Protein AF-A0A7C6IBP1-F1 (afdb_monomer_lite)

Radius of gyration: 20.32 Å; chains: 1; bounding box: 59×34×53 Å

Structure (mmCIF, N/CA/C/O backbone):
data_AF-A0A7C6IBP1-F1
#
_entry.id   AF-A0A7C6IBP1-F1
#
loop_
_atom_site.group_PDB
_atom_site.id
_atom_site.type_symbol
_atom_site.label_atom_id
_atom_site.label_alt_id
_atom_site.label_comp_id
_atom_site.label_asym_id
_atom_site.label_entity_id
_atom_site.label_seq_id
_atom_site.pdbx_PDB_ins_code
_atom_site.Cartn_x
_atom_site.Cartn_y
_atom_site.Cartn_z
_atom_site.occupancy
_atom_site.B_iso_or_equiv
_atom_site.auth_seq_id
_atom_site.auth_comp_id
_atom_site.auth_asym_id
_atom_site.auth_atom_id
_atom_site.pdbx_PDB_model_num
ATOM 1 N N . MET A 1 1 ? -6.299 20.995 3.402 1.00 47.09 1 MET A N 1
ATOM 2 C CA . MET A 1 1 ? -6.524 19.669 2.784 1.00 47.09 1 MET A CA 1
ATOM 3 C C . MET A 1 1 ? -5.408 18.758 3.268 1.00 47.09 1 MET A C 1
ATOM 5 O O . MET A 1 1 ? -4.263 19.067 2.973 1.00 47.09 1 MET A O 1
ATOM 9 N N . SER A 1 2 ? -5.690 17.719 4.062 1.00 59.84 2 SER A N 1
ATOM 10 C CA . SER A 1 2 ? -4.643 16.744 4.410 1.00 59.84 2 SER A CA 1
ATOM 11 C C . SER A 1 2 ? -4.264 15.970 3.156 1.00 59.84 2 SER A C 1
ATOM 13 O O . SER A 1 2 ? -5.127 15.349 2.536 1.00 59.84 2 SER A O 1
ATOM 15 N N . ALA A 1 3 ? -2.993 16.040 2.769 1.00 79.12 3 ALA A N 1
ATOM 16 C CA . ALA A 1 3 ? -2.458 15.202 1.707 1.00 79.12 3 ALA A CA 1
ATOM 17 C C . ALA A 1 3 ? -2.600 13.723 2.107 1.00 79.12 3 ALA A C 1
ATOM 19 O O . ALA A 1 3 ? -2.390 13.367 3.270 1.00 79.12 3 ALA A O 1
ATOM 20 N N . ARG A 1 4 ? -2.988 12.867 1.155 1.00 87.38 4 ARG A N 1
ATOM 21 C CA . ARG A 1 4 ? -3.058 11.417 1.378 1.00 87.38 4 ARG A CA 1
ATOM 22 C C . ARG A 1 4 ? -1.646 10.875 1.639 1.00 87.38 4 ARG A C 1
ATOM 24 O O . ARG A 1 4 ? -0.701 11.348 1.006 1.00 87.38 4 ARG A O 1
ATOM 31 N N . PRO A 1 5 ? -1.467 9.896 2.543 1.00 91.88 5 PRO A N 1
ATOM 32 C CA . PRO A 1 5 ? -0.160 9.289 2.757 1.00 91.88 5 PRO A CA 1
ATOM 33 C C . PRO A 1 5 ? 0.274 8.546 1.489 1.00 91.88 5 PRO A C 1
ATOM 35 O O . PRO A 1 5 ? -0.440 7.670 1.002 1.00 91.88 5 PRO A O 1
ATOM 38 N N . ARG A 1 6 ? 1.450 8.891 0.961 1.00 94.56 6 ARG A N 1
ATOM 39 C CA . ARG A 1 6 ? 2.049 8.209 -0.193 1.00 94.56 6 ARG A CA 1
ATOM 40 C C . ARG A 1 6 ? 2.755 6.940 0.277 1.00 94.56 6 ARG A C 1
ATOM 42 O O . ARG A 1 6 ? 3.543 6.986 1.224 1.00 94.56 6 ARG A O 1
ATOM 49 N N . VAL A 1 7 ? 2.457 5.814 -0.363 1.00 95.56 7 VAL A N 1
ATOM 50 C CA . VAL A 1 7 ? 2.961 4.484 0.009 1.00 95.56 7 VAL A CA 1
ATOM 51 C C . VAL A 1 7 ? 3.449 3.766 -1.238 1.00 95.56 7 VAL A C 1
ATOM 53 O O . VAL A 1 7 ? 2.714 3.658 -2.216 1.00 95.56 7 VAL A O 1
ATOM 56 N N . ALA A 1 8 ? 4.676 3.254 -1.193 1.00 97.12 8 ALA A N 1
ATOM 57 C CA . ALA A 1 8 ? 5.229 2.470 -2.284 1.00 97.12 8 ALA A CA 1
ATOM 58 C C . ALA A 1 8 ? 4.671 1.037 -2.291 1.00 97.12 8 ALA A C 1
ATOM 60 O O . ALA A 1 8 ? 4.472 0.437 -1.233 1.00 97.12 8 ALA A O 1
ATOM 61 N N . PHE A 1 9 ? 4.464 0.468 -3.476 1.00 96.94 9 PHE A N 1
ATOM 62 C CA . PHE A 1 9 ? 4.114 -0.942 -3.670 1.00 96.94 9 PHE A CA 1
ATOM 63 C C . PHE A 1 9 ? 4.737 -1.482 -4.966 1.00 96.94 9 PHE A C 1
ATOM 65 O O . PHE A 1 9 ? 5.061 -0.729 -5.881 1.00 96.94 9 PHE A O 1
ATOM 72 N N . ASP A 1 10 ? 4.912 -2.790 -5.041 1.00 96.75 10 ASP A N 1
ATOM 73 C CA . ASP A 1 10 ? 5.357 -3.536 -6.209 1.00 96.75 10 ASP A CA 1
ATOM 74 C C . ASP A 1 10 ? 4.135 -4.140 -6.935 1.00 96.75 10 ASP A C 1
ATOM 76 O O . ASP A 1 10 ? 3.452 -5.002 -6.367 1.00 96.75 10 ASP A O 1
ATOM 80 N N . PRO A 1 11 ? 3.813 -3.705 -8.167 1.00 95.44 11 PRO A N 1
ATOM 81 C CA . PRO A 1 11 ? 2.679 -4.242 -8.920 1.00 95.44 11 PRO A CA 1
ATOM 82 C C . PRO A 1 11 ? 2.898 -5.685 -9.403 1.00 95.44 11 PRO A C 1
ATOM 84 O O . PRO A 1 11 ? 1.919 -6.404 -9.603 1.00 95.44 11 PRO A O 1
ATOM 87 N N . SER A 1 12 ? 4.154 -6.107 -9.564 1.00 95.44 12 SER A N 1
ATOM 88 C CA . SER A 1 12 ? 4.553 -7.446 -10.016 1.00 95.44 12 SER A CA 1
ATOM 89 C C . SER A 1 12 ? 4.754 -8.424 -8.853 1.00 95.44 12 SER A C 1
ATOM 91 O O . SER A 1 12 ? 4.841 -9.632 -9.066 1.00 95.44 12 SER A O 1
ATOM 93 N N . GLY A 1 13 ? 4.845 -7.911 -7.625 1.00 92.31 13 GLY A N 1
ATOM 94 C CA . GLY A 1 13 ? 4.994 -8.696 -6.407 1.00 92.31 13 GLY A CA 1
ATOM 95 C C . GLY A 1 13 ? 3.719 -9.443 -5.991 1.00 92.31 13 GLY A C 1
ATOM 96 O O . GLY A 1 13 ? 2.639 -9.244 -6.564 1.00 92.31 13 GLY A O 1
ATOM 97 N N . PRO A 1 14 ? 3.812 -10.290 -4.948 1.00 95.00 14 PRO A N 1
ATOM 98 C CA . PRO A 1 14 ? 2.674 -11.030 -4.421 1.00 95.00 14 PRO A CA 1
ATOM 99 C C . PRO A 1 14 ? 1.480 -10.113 -4.158 1.00 95.00 14 PRO A C 1
ATOM 101 O O . PRO A 1 14 ? 1.584 -9.097 -3.463 1.00 95.00 14 PRO A O 1
ATOM 104 N N . ARG A 1 15 ? 0.335 -10.485 -4.741 1.00 94.44 15 ARG A N 1
ATOM 105 C CA . ARG A 1 15 ? -0.941 -9.772 -4.597 1.00 94.44 15 ARG A CA 1
ATOM 106 C C . ARG A 1 15 ? -0.886 -8.279 -4.966 1.00 94.44 15 ARG A C 1
ATOM 108 O O . ARG A 1 15 ? -1.680 -7.506 -4.437 1.00 94.44 15 ARG A O 1
ATOM 115 N N . GLY A 1 16 ? 0.002 -7.854 -5.870 1.00 94.75 16 GLY A N 1
ATOM 116 C CA . GLY A 1 1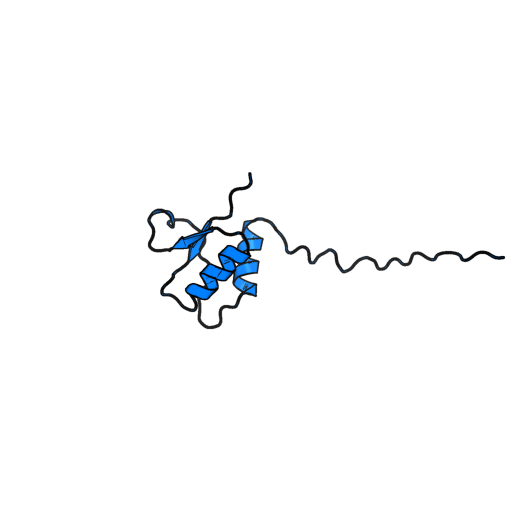6 ? 0.198 -6.436 -6.219 1.00 94.75 16 GLY A CA 1
ATOM 117 C C . GLY A 1 16 ? -1.092 -5.667 -6.540 1.00 94.75 16 GLY A C 1
ATOM 118 O O . GLY A 1 16 ? -1.304 -4.565 -6.028 1.00 94.75 16 GLY A O 1
ATOM 119 N N . ALA A 1 17 ? -2.009 -6.273 -7.302 1.00 96.88 17 ALA A N 1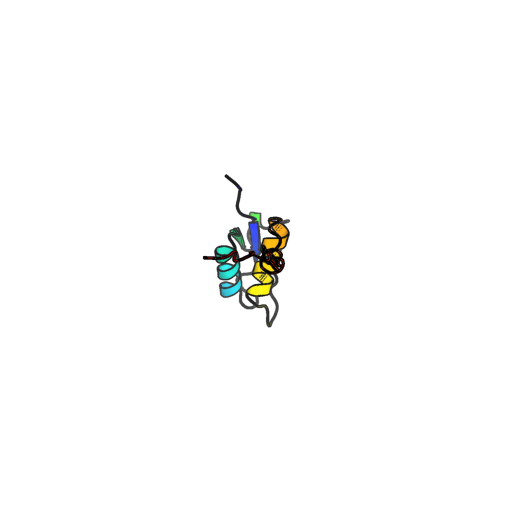
ATOM 120 C CA . ALA A 1 17 ? -3.314 -5.680 -7.610 1.00 96.88 17 ALA A CA 1
ATOM 121 C C . ALA A 1 17 ? -4.212 -5.503 -6.368 1.00 96.88 17 ALA A C 1
ATOM 123 O O . ALA A 1 17 ? -4.832 -4.449 -6.199 1.00 96.88 17 ALA A O 1
ATOM 124 N N . ASP A 1 18 ? -4.249 -6.500 -5.477 1.00 97.56 18 ASP A N 1
ATOM 125 C CA . ASP A 1 18 ? -5.022 -6.436 -4.232 1.00 97.56 18 ASP A CA 1
ATOM 126 C C . ASP A 1 18 ? -4.448 -5.378 -3.285 1.00 97.56 18 ASP A C 1
ATOM 128 O O . ASP A 1 18 ? -5.184 -4.567 -2.729 1.00 97.56 18 ASP A O 1
ATOM 132 N N . VAL A 1 19 ? -3.122 -5.348 -3.132 1.00 97.06 19 VAL A N 1
ATOM 133 C CA . VAL A 1 19 ? -2.414 -4.401 -2.260 1.00 97.06 19 VAL A CA 1
ATOM 134 C C . VAL A 1 19 ? -2.666 -2.971 -2.723 1.00 97.06 19 VAL A C 1
ATOM 136 O O . VAL A 1 19 ? -3.028 -2.120 -1.909 1.00 97.06 19 VAL A O 1
ATOM 139 N N . ARG A 1 20 ? -2.590 -2.712 -4.034 1.00 97.50 20 ARG A N 1
ATOM 140 C CA . ARG A 1 20 ? -2.966 -1.419 -4.622 1.00 97.50 20 ARG A CA 1
ATOM 141 C C . ARG A 1 20 ? -4.402 -1.031 -4.267 1.00 97.50 20 ARG A C 1
ATOM 143 O O . ARG A 1 20 ? -4.646 0.103 -3.853 1.00 97.50 20 ARG A O 1
ATOM 150 N N . LEU A 1 21 ? -5.352 -1.957 -4.412 1.00 97.56 21 LEU A N 1
ATOM 151 C CA . LEU A 1 21 ? -6.756 -1.719 -4.074 1.00 97.56 21 LEU A CA 1
ATOM 152 C C . LEU A 1 21 ? -6.933 -1.402 -2.582 1.00 97.56 21 LEU A C 1
ATOM 154 O O . LEU A 1 21 ? -7.651 -0.464 -2.232 1.00 97.56 21 LEU A O 1
ATOM 158 N N . TRP A 1 22 ? -6.274 -2.143 -1.695 1.00 97.44 22 TRP A N 1
ATOM 159 C CA . TRP A 1 22 ? -6.380 -1.935 -0.251 1.00 97.44 22 TRP A CA 1
ATOM 160 C C . TRP A 1 22 ? -5.768 -0.611 0.201 1.00 97.44 22 TRP A C 1
ATOM 162 O O . TRP A 1 22 ? -6.346 0.048 1.066 1.00 97.44 22 TRP A O 1
ATOM 172 N N . LEU A 1 23 ? -4.659 -0.175 -0.404 1.00 96.19 23 LEU A N 1
ATOM 173 C CA . LEU A 1 23 ? -4.078 1.148 -0.153 1.00 96.19 23 LEU A CA 1
ATOM 174 C C . LEU A 1 23 ? -5.072 2.263 -0.500 1.00 96.19 23 LEU A C 1
ATOM 176 O O . LEU A 1 23 ? -5.329 3.133 0.333 1.00 96.19 23 LEU A O 1
ATOM 180 N N . LEU A 1 24 ? -5.704 2.186 -1.677 1.00 96.19 24 LEU A N 1
ATOM 181 C CA . LEU A 1 24 ? -6.723 3.152 -2.108 1.00 96.19 24 LEU A CA 1
ATOM 182 C C . LEU A 1 24 ? -7.930 3.175 -1.164 1.00 96.19 24 LEU A C 1
ATOM 184 O O . LEU A 1 24 ? -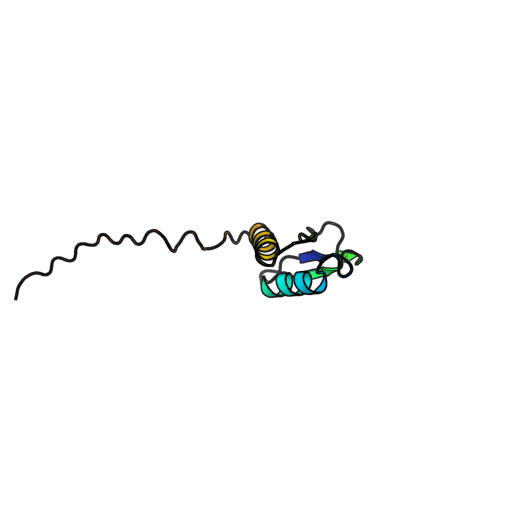8.378 4.248 -0.760 1.00 96.19 24 LEU A O 1
ATOM 188 N N . GLN A 1 25 ? -8.435 2.002 -0.772 1.00 94.88 25 GLN A N 1
ATOM 189 C CA . GLN A 1 25 ? -9.547 1.882 0.180 1.00 94.88 25 GLN A CA 1
ATOM 190 C C . GLN A 1 25 ? -9.201 2.422 1.574 1.00 94.88 25 GLN A C 1
ATOM 192 O O . GLN A 1 25 ? -10.089 2.884 2.283 1.00 94.88 25 GLN A O 1
ATOM 197 N N . SER A 1 26 ? -7.923 2.379 1.956 1.00 92.19 26 SER A N 1
ATOM 198 C CA . SER A 1 26 ? -7.418 2.917 3.227 1.00 92.19 26 SER A CA 1
ATOM 199 C C . SER A 1 26 ? -7.117 4.419 3.161 1.00 92.19 26 SER A C 1
ATOM 201 O O . SER A 1 26 ? -6.628 4.997 4.128 1.00 92.19 26 SER A O 1
ATOM 203 N N . GLY A 1 27 ? -7.372 5.065 2.017 1.00 92.69 27 GLY A N 1
ATOM 204 C CA . GLY A 1 27 ? -7.118 6.490 1.811 1.00 92.69 27 GLY A CA 1
ATOM 205 C C . GLY A 1 27 ? -5.655 6.844 1.536 1.00 92.69 27 GLY A C 1
ATOM 206 O O . GLY A 1 27 ? -5.322 8.029 1.542 1.00 92.69 27 GLY A O 1
ATOM 207 N N . ALA A 1 28 ? -4.792 5.857 1.279 1.00 94.56 28 ALA A N 1
ATOM 208 C CA . ALA A 1 28 ? -3.418 6.079 0.843 1.00 94.56 28 ALA A CA 1
ATOM 209 C C . ALA A 1 28 ? -3.326 6.309 -0.671 1.00 94.56 28 ALA A C 1
ATOM 211 O O . ALA A 1 28 ? -4.199 5.915 -1.447 1.00 94.56 28 ALA A O 1
ATOM 212 N N . GLU A 1 29 ? -2.241 6.951 -1.088 1.00 95.25 29 GLU A N 1
ATOM 213 C CA . GLU A 1 29 ? -1.854 7.099 -2.487 1.00 95.25 29 GLU A CA 1
ATOM 214 C C . GLU A 1 29 ? -0.797 6.034 -2.823 1.00 95.25 29 GLU A C 1
ATOM 216 O O . GLU A 1 29 ? 0.337 6.134 -2.340 1.00 95.25 29 GLU A O 1
ATOM 221 N N . PRO A 1 30 ? -1.149 4.989 -3.595 1.00 96.44 30 PRO A N 1
ATOM 222 C CA . PRO A 1 30 ? -0.193 3.972 -4.006 1.00 96.44 30 PRO A CA 1
ATOM 223 C C . PRO A 1 30 ? 0.753 4.532 -5.073 1.00 96.44 30 PRO A C 1
ATOM 225 O O . PRO A 1 30 ? 0.310 5.086 -6.078 1.00 96.44 30 PRO A O 1
ATOM 228 N N . VAL A 1 31 ? 2.052 4.345 -4.868 1.00 96.50 31 VAL A N 1
ATOM 229 C CA . VAL A 1 31 ? 3.116 4.729 -5.799 1.00 96.50 31 VAL A CA 1
ATOM 230 C C . VAL A 1 31 ? 3.872 3.467 -6.193 1.00 96.50 31 VAL A C 1
ATOM 232 O O . VAL A 1 31 ? 4.319 2.716 -5.330 1.00 96.50 31 VAL A O 1
ATOM 235 N N . GLU A 1 32 ? 4.001 3.196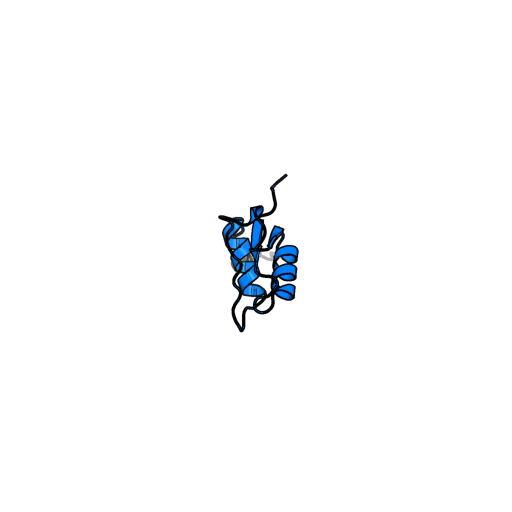 -7.485 1.00 96.50 32 GLU A N 1
ATOM 236 C CA . GLU A 1 32 ? 4.745 2.021 -7.937 1.00 96.50 32 GLU A CA 1
ATOM 237 C C . GLU A 1 32 ? 6.222 2.161 -7.567 1.00 96.50 32 GLU A C 1
ATOM 239 O O . GLU A 1 32 ? 6.832 3.205 -7.775 1.00 96.50 32 GLU A O 1
ATOM 244 N N . ARG A 1 33 ? 6.817 1.109 -7.004 1.00 93.25 33 ARG A N 1
ATOM 245 C CA . ARG A 1 33 ? 8.186 1.139 -6.470 1.00 93.25 33 ARG A CA 1
ATOM 246 C C . ARG A 1 33 ? 9.242 1.460 -7.532 1.00 93.25 33 ARG A C 1
ATOM 248 O O . ARG A 1 33 ? 10.303 1.968 -7.184 1.00 93.25 33 ARG A O 1
ATOM 255 N N . ALA A 1 34 ? 8.954 1.154 -8.795 1.00 92.81 34 ALA A N 1
ATOM 256 C CA . ALA A 1 34 ? 9.822 1.454 -9.928 1.00 92.81 34 ALA A CA 1
ATOM 257 C C . ALA A 1 34 ? 9.792 2.939 -10.340 1.00 92.81 34 ALA A C 1
ATOM 259 O O . ALA A 1 34 ? 10.692 3.390 -11.045 1.00 92.81 34 ALA A O 1
ATOM 260 N N . GLU A 1 35 ? 8.793 3.706 -9.894 1.00 92.12 35 GLU A N 1
ATOM 261 C CA . GLU A 1 35 ? 8.646 5.106 -10.279 1.00 92.12 35 GLU A CA 1
ATOM 262 C C . GLU A 1 35 ? 9.687 5.996 -9.576 1.00 92.12 35 GLU A C 1
ATOM 264 O O . GLU A 1 35 ? 9.948 5.826 -8.379 1.00 92.12 35 GLU A O 1
ATOM 269 N N . PRO A 1 36 ? 10.226 7.031 -10.252 1.00 86.38 36 PRO A N 1
ATOM 270 C CA . PRO A 1 36 ? 11.202 7.955 -9.663 1.00 86.38 36 PRO A CA 1
ATOM 271 C C . PRO A 1 36 ? 10.726 8.598 -8.350 1.00 86.38 36 PRO A C 1
ATOM 273 O O . PRO A 1 36 ? 11.516 8.872 -7.448 1.00 86.38 36 PRO A O 1
ATOM 276 N N . GLY A 1 37 ? 9.412 8.811 -8.223 1.00 84.56 37 GLY A N 1
ATOM 277 C CA . GLY A 1 37 ? 8.774 9.406 -7.050 1.00 84.56 37 GLY A CA 1
ATOM 278 C C . GLY A 1 37 ? 8.557 8.458 -5.866 1.00 84.56 37 GLY A C 1
ATOM 279 O O . GLY A 1 37 ? 7.950 8.897 -4.885 1.00 84.56 37 GLY A O 1
ATOM 280 N N . ALA A 1 38 ? 8.991 7.195 -5.957 1.00 89.94 38 ALA A N 1
ATOM 281 C CA . ALA A 1 38 ? 8.850 6.185 -4.907 1.00 89.94 38 ALA A CA 1
ATOM 282 C C . ALA A 1 38 ? 10.048 6.108 -3.951 1.00 89.94 38 ALA A C 1
ATOM 284 O O . ALA A 1 38 ? 9.936 5.533 -2.866 1.00 89.94 38 ALA A O 1
ATOM 285 N N . SER A 1 39 ? 11.192 6.682 -4.333 1.00 91.00 39 SER A N 1
ATOM 286 C CA . SER A 1 39 ? 12.396 6.661 -3.501 1.00 91.00 39 SER A CA 1
ATOM 287 C C . SER A 1 39 ? 12.139 7.338 -2.151 1.00 91.00 39 SER A C 1
ATOM 289 O O . SER A 1 39 ? 11.642 8.461 -2.086 1.00 91.00 39 SER A O 1
ATOM 291 N N . GLY A 1 40 ? 12.439 6.631 -1.059 1.00 89.81 40 GLY A N 1
ATOM 292 C CA . GLY A 1 40 ? 12.199 7.101 0.308 1.00 89.81 40 GLY A CA 1
ATOM 293 C C . GLY A 1 40 ? 10.754 6.970 0.806 1.00 89.81 40 GLY A C 1
ATOM 294 O O . GLY A 1 40 ? 10.497 7.270 1.974 1.00 89.81 40 GLY A O 1
ATOM 295 N N . LEU A 1 41 ? 9.812 6.492 -0.018 1.00 93.12 41 LEU A N 1
ATOM 296 C CA . LEU A 1 41 ? 8.464 6.177 0.453 1.00 93.12 41 LEU A CA 1
ATOM 297 C C . LEU A 1 41 ? 8.457 4.883 1.277 1.00 93.12 41 LEU A C 1
ATOM 299 O O . LEU A 1 41 ? 9.182 3.932 0.973 1.00 93.12 41 LEU A O 1
ATOM 303 N N . PRO A 1 42 ? 7.603 4.806 2.309 1.00 94.44 42 PRO A N 1
ATOM 304 C CA . PRO A 1 42 ? 7.405 3.565 3.033 1.00 94.44 42 PRO A CA 1
ATOM 305 C C . PRO A 1 42 ? 6.737 2.535 2.114 1.00 94.44 42 PRO A C 1
ATOM 307 O O . PRO A 1 42 ? 5.794 2.862 1.395 1.00 94.44 42 PRO A O 1
ATOM 310 N N . VAL A 1 43 ? 7.224 1.296 2.147 1.00 95.25 43 VAL A N 1
ATOM 311 C CA . VAL A 1 43 ? 6.747 0.214 1.275 1.00 95.25 43 VAL A CA 1
ATOM 312 C C . VAL A 1 43 ? 5.665 -0.587 1.994 1.00 95.25 43 VAL A C 1
ATOM 314 O O . VAL A 1 43 ? 5.856 -0.975 3.148 1.00 95.25 43 VAL A O 1
ATOM 317 N N . ALA A 1 44 ? 4.533 -0.815 1.330 1.00 96.00 44 ALA A N 1
ATOM 318 C CA . ALA A 1 44 ? 3.464 -1.665 1.840 1.00 96.00 44 ALA A CA 1
ATOM 319 C C . ALA A 1 44 ? 3.948 -3.118 2.012 1.00 96.00 44 ALA A C 1
ATOM 321 O O . ALA A 1 44 ? 4.761 -3.587 1.212 1.00 96.00 44 ALA A O 1
ATOM 322 N N . PRO A 1 45 ? 3.447 -3.853 3.021 1.00 95.94 45 PRO A N 1
ATOM 323 C CA . PRO A 1 45 ? 3.768 -5.267 3.161 1.00 95.94 45 PRO A CA 1
ATOM 324 C C . PRO A 1 45 ? 3.283 -6.041 1.929 1.00 95.94 45 PRO A C 1
ATOM 326 O O . PRO A 1 45 ? 2.137 -5.896 1.500 1.00 95.94 45 PRO A O 1
ATOM 329 N N . GLN A 1 46 ? 4.187 -6.833 1.347 1.00 94.12 46 GLN A N 1
ATOM 330 C CA . GLN A 1 46 ? 3.944 -7.680 0.179 1.00 94.12 46 GLN A CA 1
ATOM 331 C C . GLN A 1 46 ? 4.777 -8.952 0.282 1.00 94.12 46 GLN A C 1
ATOM 333 O O . GLN A 1 46 ? 5.925 -9.014 -0.152 1.00 94.12 46 GLN A O 1
ATOM 338 N N . HIS A 1 47 ? 4.182 -9.966 0.887 1.00 94.31 47 HIS A N 1
ATOM 339 C CA . HIS A 1 47 ? 4.710 -11.319 0.959 1.00 94.31 47 HIS A CA 1
ATOM 340 C C . HIS A 1 47 ? 3.567 -12.303 0.715 1.00 94.31 47 HIS A C 1
ATOM 342 O O . HIS A 1 47 ? 2.387 -11.934 0.756 1.00 94.31 47 HIS A O 1
ATOM 348 N N . ASP A 1 48 ? 3.903 -13.566 0.480 1.00 92.00 48 ASP A N 1
ATOM 349 C CA . ASP A 1 48 ? 2.907 -14.627 0.407 1.00 92.00 48 ASP A CA 1
ATOM 350 C C . ASP A 1 48 ? 2.079 -14.674 1.697 1.00 92.00 48 ASP A C 1
ATOM 352 O O . ASP A 1 48 ? 2.603 -14.612 2.810 1.00 92.00 48 ASP A O 1
ATOM 356 N N . GLY A 1 49 ? 0.756 -14.701 1.541 1.00 92.88 49 GLY A N 1
ATOM 357 C CA . GLY A 1 49 ? -0.187 -14.655 2.659 1.00 92.88 49 GLY A CA 1
ATOM 358 C C . GLY A 1 49 ? -0.511 -13.259 3.203 1.00 92.88 49 GLY A C 1
ATOM 359 O O . GLY A 1 49 ? -1.316 -13.175 4.129 1.00 92.88 49 GLY A O 1
ATOM 360 N N . VAL A 1 50 ? 0.028 -12.169 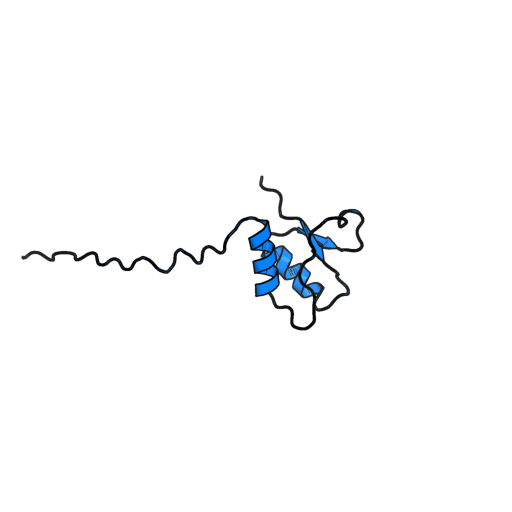2.632 1.00 95.75 50 VAL A N 1
ATOM 361 C CA . VAL A 1 50 ? -0.361 -10.814 3.057 1.00 95.75 50 VAL A CA 1
ATOM 362 C C . VAL A 1 50 ? -1.876 -10.616 2.929 1.00 95.75 50 VAL A C 1
ATOM 364 O O . VAL A 1 50 ? -2.509 -10.969 1.921 1.00 95.75 50 VAL A O 1
ATOM 367 N N . GLY A 1 51 ? -2.468 -10.061 3.984 1.00 96.12 51 GLY A N 1
ATOM 368 C CA . GLY A 1 51 ? -3.897 -9.791 4.081 1.00 96.12 51 GLY A CA 1
ATOM 369 C C . GLY A 1 51 ? -4.224 -8.300 4.073 1.00 96.12 51 GLY A C 1
ATOM 370 O O . GLY A 1 51 ? -3.410 -7.451 4.433 1.00 96.12 51 GLY A O 1
ATOM 371 N N . ARG A 1 52 ? -5.482 -7.980 3.747 1.00 95.88 52 ARG A N 1
ATOM 372 C CA . ARG A 1 52 ? -6.000 -6.602 3.756 1.00 95.88 52 ARG A CA 1
ATOM 373 C C . ARG A 1 52 ? -5.794 -5.898 5.099 1.00 95.88 52 ARG A C 1
ATOM 375 O O . ARG A 1 52 ? -5.430 -4.729 5.117 1.00 95.88 52 ARG A O 1
ATOM 382 N N . ALA A 1 53 ? -6.041 -6.596 6.210 1.00 95.56 53 ALA A N 1
ATOM 383 C CA . ALA A 1 53 ? -5.950 -6.024 7.554 1.00 95.56 53 ALA A CA 1
ATOM 384 C C . ALA A 1 53 ? -4.542 -5.499 7.874 1.00 95.56 53 ALA A C 1
ATOM 386 O O . ALA A 1 53 ? -4.401 -4.441 8.482 1.00 95.56 53 ALA A O 1
ATOM 387 N N . GLU A 1 54 ? -3.509 -6.197 7.407 1.00 96.31 54 GLU A N 1
ATOM 388 C CA . GLU A 1 54 ? -2.118 -5.805 7.611 1.00 96.31 54 GLU A CA 1
ATOM 389 C C . GLU A 1 54 ? -1.767 -4.528 6.837 1.00 96.31 54 GLU A C 1
ATOM 391 O O . GLU A 1 54 ? -1.214 -3.585 7.405 1.00 96.31 54 GLU A O 1
ATOM 396 N N . VAL A 1 55 ? -2.173 -4.448 5.564 1.00 95.88 55 VAL A N 1
ATOM 397 C CA . VAL A 1 55 ? -1.975 -3.252 4.725 1.00 95.88 55 VAL A CA 1
ATOM 398 C C . VAL A 1 55 ? -2.734 -2.044 5.289 1.00 95.88 55 VAL A C 1
ATOM 400 O O . VAL A 1 55 ? -2.186 -0.945 5.350 1.00 95.88 55 VAL A O 1
ATOM 403 N N . VAL A 1 56 ? -3.966 -2.237 5.769 1.00 94.44 56 VAL A N 1
ATOM 404 C CA . VAL A 1 56 ? -4.754 -1.178 6.428 1.00 94.44 56 VAL A CA 1
ATOM 405 C C . VAL A 1 56 ? -4.059 -0.700 7.708 1.00 94.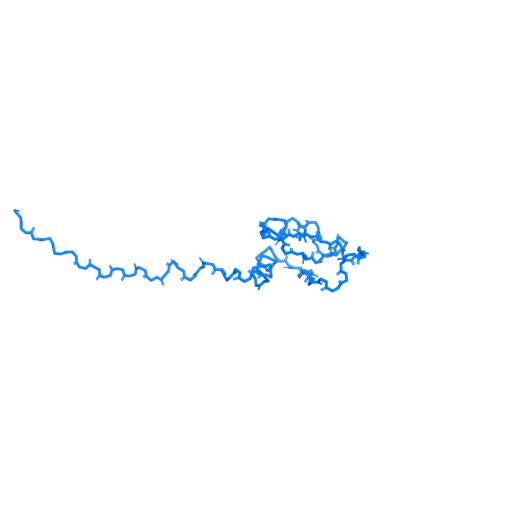44 56 VAL A C 1
ATOM 407 O O . VAL A 1 56 ? -3.870 0.503 7.897 1.00 94.44 56 VAL A O 1
ATOM 410 N N . ALA A 1 57 ? -3.630 -1.625 8.574 1.00 94.06 57 ALA A N 1
ATOM 411 C CA . ALA A 1 57 ? -2.935 -1.296 9.818 1.00 94.06 57 ALA A CA 1
ATOM 412 C C . ALA A 1 57 ? -1.626 -0.534 9.557 1.00 94.06 57 ALA A C 1
ATOM 414 O O . ALA A 1 57 ? -1.300 0.413 10.277 1.00 94.06 57 ALA A O 1
ATOM 415 N N . PHE A 1 58 ? -0.898 -0.908 8.503 1.00 94.50 58 PHE A N 1
ATOM 416 C CA . PHE A 1 58 ? 0.292 -0.197 8.050 1.00 94.50 58 PHE A CA 1
ATOM 417 C C . PHE A 1 58 ? -0.009 1.266 7.685 1.00 94.50 58 PHE A C 1
ATOM 419 O O . PHE A 1 58 ? 0.691 2.165 8.156 1.00 94.50 58 PHE A O 1
ATOM 426 N N . VAL A 1 59 ? -1.065 1.526 6.903 1.00 93.19 59 VAL A N 1
ATOM 427 C CA . VAL A 1 59 ? -1.474 2.893 6.525 1.00 93.19 59 VAL A CA 1
ATOM 428 C C . VAL A 1 59 ? -1.910 3.699 7.751 1.00 93.19 59 VAL A C 1
ATOM 430 O O . VAL A 1 59 ? -1.467 4.831 7.934 1.00 93.19 59 VAL A O 1
ATOM 433 N N . HIS A 1 60 ? -2.723 3.111 8.626 1.00 90.19 60 HIS A N 1
ATOM 434 C CA . HIS A 1 60 ? -3.230 3.754 9.843 1.00 90.19 60 HIS A CA 1
ATOM 435 C C . HIS A 1 60 ? -2.115 4.193 10.804 1.00 90.19 60 HIS A C 1
ATOM 437 O O . HIS A 1 60 ? -2.117 5.325 11.293 1.00 90.19 60 HIS A O 1
ATOM 443 N N . ARG A 1 61 ? -1.091 3.351 11.007 1.00 88.19 61 ARG A N 1
ATOM 444 C CA . ARG A 1 61 ? 0.096 3.721 11.804 1.00 88.19 61 ARG A CA 1
ATOM 445 C C . ARG A 1 61 ? 0.820 4.946 11.244 1.00 88.19 61 ARG A C 1
ATOM 447 O O . ARG A 1 61 ? 1.408 5.703 12.009 1.00 88.19 61 ARG A O 1
ATOM 454 N N . ARG A 1 62 ? 0.788 5.151 9.924 1.00 83.38 62 ARG A N 1
ATOM 455 C CA . ARG A 1 62 ? 1.463 6.270 9.245 1.00 83.38 62 ARG A CA 1
ATOM 456 C C . ARG A 1 62 ? 0.670 7.568 9.303 1.00 83.38 62 ARG A C 1
ATOM 458 O O . ARG A 1 62 ? 1.272 8.633 9.358 1.00 83.38 62 ARG A O 1
ATOM 465 N N . THR A 1 63 ? -0.655 7.494 9.295 1.00 79.88 63 THR A N 1
ATOM 466 C CA . THR A 1 63 ? -1.522 8.677 9.390 1.00 79.88 63 THR A CA 1
ATOM 467 C C . THR A 1 63 ? -1.743 9.141 10.827 1.00 79.88 63 THR A C 1
ATOM 469 O O . THR A 1 63 ? -2.433 10.135 11.038 1.00 79.88 63 THR A O 1
ATOM 472 N N . GLY A 1 64 ? -1.195 8.427 11.819 1.00 68.62 64 GLY A N 1
ATOM 473 C CA . GLY A 1 64 ? -1.491 8.671 13.232 1.00 68.62 64 GLY A CA 1
ATOM 474 C C . GLY A 1 64 ? -2.942 8.349 13.595 1.00 68.62 64 GLY A C 1
ATOM 475 O O . GLY A 1 64 ? -3.389 8.667 14.695 1.00 68.62 64 GLY A O 1
ATOM 476 N N . VAL A 1 65 ? -3.680 7.704 12.685 1.00 62.22 65 VAL A N 1
ATOM 477 C CA . VAL A 1 65 ? -5.002 7.155 12.957 1.00 62.22 65 VAL A CA 1
ATOM 478 C C . VAL A 1 65 ? -4.754 5.865 13.720 1.00 62.22 65 VAL A C 1
ATOM 480 O O . VAL A 1 65 ? -4.633 4.789 13.142 1.00 62.22 65 VAL A O 1
ATOM 483 N N . THR A 1 66 ? -4.619 5.962 15.040 1.00 52.75 66 THR A N 1
ATOM 484 C CA . THR A 1 66 ? -4.773 4.772 15.872 1.00 52.75 66 THR A CA 1
ATOM 485 C C . THR A 1 66 ? -6.182 4.258 15.602 1.00 52.75 66 THR A C 1
ATOM 487 O O . THR A 1 66 ? -7.132 5.045 15.552 1.00 52.75 66 THR A O 1
ATOM 490 N N . SER A 1 67 ? -6.317 2.963 15.307 1.00 49.88 67 SER A N 1
ATOM 491 C CA . SER A 1 67 ? -7.623 2.337 15.139 1.00 49.88 67 SER A CA 1
ATOM 492 C C . SER A 1 67 ? -8.511 2.817 16.279 1.00 49.88 67 SER A C 1
ATOM 494 O O . SER A 1 67 ? -8.206 2.600 17.453 1.00 49.88 67 SER A O 1
ATOM 496 N N . ARG A 1 68 ? -9.581 3.534 15.935 1.00 45.81 68 ARG A N 1
ATOM 497 C CA . ARG A 1 68 ? -10.623 3.998 16.853 1.00 45.81 68 ARG A CA 1
ATOM 498 C C . ARG A 1 68 ? -11.465 2.795 17.305 1.00 45.81 68 ARG A C 1
ATOM 500 O O . ARG A 1 68 ? -12.682 2.813 17.217 1.00 45.81 68 ARG A O 1
ATOM 507 N N . GLU A 1 69 ? -10.790 1.750 17.767 1.00 45.75 69 GLU A N 1
ATOM 508 C CA . GLU A 1 69 ? -11.318 0.585 18.472 1.00 45.75 69 GLU A CA 1
ATOM 509 C C . GLU A 1 69 ? -11.010 0.675 19.978 1.00 45.75 69 GLU A C 1
ATOM 511 O O . GLU A 1 69 ? -11.302 -0.243 20.724 1.00 45.75 69 GLU A O 1
ATOM 516 N N . ALA A 1 70 ? -10.509 1.818 20.465 1.00 42.66 70 ALA A N 1
ATOM 517 C CA . ALA A 1 70 ? -10.436 2.137 21.897 1.00 42.66 70 ALA A CA 1
ATOM 518 C C . ALA A 1 70 ? -11.659 2.940 22.406 1.00 42.66 70 ALA A C 1
ATOM 520 O O . ALA A 1 70 ? -11.542 3.709 23.355 1.00 42.66 70 ALA A O 1
ATOM 521 N N . ARG A 1 71 ? -12.823 2.852 21.741 1.00 46.12 71 ARG A N 1
ATOM 522 C CA . ARG A 1 71 ? -14.061 3.546 22.174 1.00 46.12 71 ARG A CA 1
ATOM 523 C C . ARG A 1 71 ? -15.344 2.716 22.083 1.00 46.12 71 ARG A C 1
ATOM 525 O O . ARG A 1 71 ? -16.426 3.290 22.140 1.00 46.12 71 ARG A O 1
ATOM 532 N N . PHE A 1 72 ? -15.238 1.395 21.964 1.00 48.94 72 PHE A N 1
ATOM 533 C CA . PHE A 1 72 ? -16.403 0.512 22.091 1.00 48.94 72 PHE A CA 1
ATOM 534 C C . PHE A 1 72 ? -16.432 -0.313 23.387 1.00 48.94 72 PHE A C 1
ATOM 536 O O . PHE A 1 72 ? -17.342 -1.111 23.550 1.00 48.94 72 PHE A O 1
ATOM 543 N N . ASP A 1 73 ? -15.529 -0.053 24.341 1.00 47.91 73 ASP A N 1
ATOM 544 C CA . ASP A 1 73 ? -15.511 -0.723 25.650 1.00 47.91 73 ASP A CA 1
ATOM 545 C C . ASP A 1 73 ? -15.087 0.273 26.754 1.00 47.91 73 ASP A C 1
ATOM 547 O O . ASP A 1 73 ? -13.928 0.330 27.141 1.00 47.91 73 ASP A O 1
ATOM 551 N N . ASP A 1 74 ? -15.997 1.183 27.128 1.00 47.47 74 ASP A N 1
ATOM 552 C CA . ASP A 1 74 ? -16.140 1.740 28.498 1.00 47.47 74 ASP A CA 1
ATOM 553 C C . ASP A 1 74 ? -17.449 2.552 28.628 1.00 47.47 74 ASP A C 1
ATOM 555 O O . ASP A 1 74 ? -17.506 3.640 29.190 1.00 47.47 74 ASP A O 1
ATOM 559 N N . HIS A 1 75 ? -18.545 2.035 28.069 1.00 45.69 75 HIS A N 1
ATOM 560 C CA . HIS A 1 75 ? -19.875 2.393 28.566 1.00 45.69 75 HIS A CA 1
ATOM 561 C C . HIS A 1 75 ? -20.459 1.184 29.290 1.00 45.69 75 HIS A C 1
ATOM 563 O O . HIS A 1 75 ? -21.566 0.727 29.017 1.00 45.69 75 HIS A O 1
ATOM 569 N N . GLY A 1 76 ? -19.714 0.709 30.288 1.00 44.53 76 GLY A N 1
ATOM 570 C CA . GLY A 1 76 ? -20.328 0.219 31.511 1.00 44.53 76 GLY A CA 1
ATOM 571 C C . GLY A 1 76 ? -20.937 1.406 32.255 1.00 44.53 76 GLY A C 1
ATOM 572 O O . GLY A 1 76 ? -20.452 1.784 33.316 1.00 44.53 76 GLY A O 1
ATOM 573 N N . SER A 1 77 ? -21.990 2.014 31.695 1.00 45.72 77 SER A N 1
ATOM 574 C CA . SER A 1 77 ? -22.872 2.903 32.451 1.00 45.72 77 SER A CA 1
ATOM 575 C C . SER A 1 77 ? -23.581 2.045 33.495 1.00 45.72 77 SER A C 1
ATOM 577 O O . SER A 1 77 ? -24.713 1.602 33.313 1.00 45.72 77 SER A O 1
ATOM 579 N N . ALA A 1 78 ? -22.911 1.831 34.624 1.00 47.69 78 ALA A N 1
ATOM 580 C CA . ALA A 1 78 ? -23.557 1.635 35.910 1.00 47.69 78 ALA A CA 1
ATOM 581 C C . ALA A 1 78 ? -24.199 2.968 36.337 1.00 47.69 78 ALA A C 1
ATOM 583 O O . ALA A 1 78 ? -23.873 3.539 37.372 1.00 47.69 78 ALA A O 1
ATOM 584 N N . GLU A 1 79 ? -25.108 3.490 35.516 1.00 47.09 79 GLU A N 1
ATOM 585 C CA . GLU A 1 79 ? -25.997 4.576 35.898 1.00 47.09 79 GLU A CA 1
ATOM 586 C C . GLU A 1 79 ? -27.296 3.932 36.361 1.00 47.09 79 GLU A C 1
ATOM 588 O O . GLU A 1 79 ? -28.210 3.615 35.600 1.00 47.09 79 GLU A O 1
ATOM 593 N N . SER A 1 80 ? -27.302 3.667 37.664 1.00 47.41 80 SER A N 1
ATOM 594 C CA . SER A 1 80 ? -28.488 3.430 38.467 1.00 47.41 80 SER A CA 1
ATOM 595 C C . SER A 1 80 ? -29.472 4.582 38.244 1.00 47.41 80 SER A C 1
ATOM 597 O O . SER A 1 80 ? -29.275 5.683 38.754 1.00 47.41 80 SER A O 1
ATOM 599 N N . TRP A 1 81 ? -30.526 4.351 37.462 1.00 47.25 81 TRP A N 1
ATOM 600 C CA . TRP A 1 81 ? -31.669 5.258 37.413 1.00 47.25 81 TRP A CA 1
ATOM 601 C C . TRP A 1 81 ? -32.616 4.887 38.561 1.00 47.25 81 TRP A C 1
ATOM 603 O O . TRP A 1 81 ? -33.183 3.789 38.533 1.00 47.25 81 TRP A O 1
ATOM 613 N N . PRO A 1 82 ? -32.841 5.757 39.563 1.00 54.00 82 PRO A N 1
ATOM 614 C CA . PRO A 1 82 ? -33.875 5.511 40.551 1.00 54.00 82 PRO A CA 1
ATOM 615 C C . PRO A 1 82 ? -35.229 5.687 39.861 1.00 54.00 82 PRO A C 1
ATOM 617 O O . PRO A 1 82 ? -35.645 6.803 39.551 1.00 54.00 82 PRO A O 1
ATOM 620 N N . ARG A 1 83 ? -35.944 4.588 39.612 1.00 55.66 83 ARG A N 1
ATOM 621 C CA . ARG A 1 83 ? -37.376 4.680 39.309 1.00 55.66 83 ARG A CA 1
ATOM 622 C C . ARG A 1 83 ? -38.125 4.895 40.615 1.00 55.66 83 ARG A C 1
ATOM 624 O O . ARG A 1 83 ? -38.512 3.948 41.290 1.00 55.66 83 ARG A O 1
ATOM 631 N N . GLY A 1 84 ? -38.251 6.170 40.971 1.00 48.91 84 GLY A N 1
ATOM 632 C CA . GLY A 1 84 ? -39.191 6.649 41.969 1.00 48.91 84 GLY A CA 1
ATOM 633 C C . GLY A 1 84 ? -40.638 6.481 41.500 1.00 48.91 84 GLY A C 1
ATOM 634 O O . GLY A 1 84 ? -40.966 6.748 40.346 1.00 48.91 84 GLY A O 1
ATOM 635 N N . SER A 1 85 ? -41.434 6.000 42.448 1.00 44.19 85 SER A N 1
ATOM 636 C CA . SER A 1 85 ? -42.882 6.051 42.664 1.00 44.19 85 SER A CA 1
ATOM 637 C C . SER A 1 85 ? -43.762 6.859 41.702 1.00 44.19 85 SER A C 1
ATOM 639 O O . SER A 1 85 ? -43.574 8.066 41.582 1.00 44.19 85 SER A O 1
ATOM 641 N N . PHE A 1 86 ? -44.808 6.203 41.184 1.00 52.31 86 PHE A N 1
ATOM 642 C CA . PHE A 1 86 ? -46.209 6.658 41.183 1.00 52.31 86 PHE A CA 1
ATOM 643 C C . PHE A 1 86 ? -47.137 5.439 41.234 1.00 52.31 86 PHE A C 1
ATOM 645 O O . PHE A 1 86 ? -46.765 4.405 40.631 1.00 52.31 86 PHE A O 1
#

Foldseek 3Di:
DDDAQEEEEACPAAPNVVLCVLCVVLRHHYDYCPDPVNPPHHYADTDPPDDSVRSSVVRCVVVVNDPPPVPPPDPPPPPDDPPDDD

Secondary structure (DSSP, 8-state):
-PPPPEEEE-SSSTTHHHHHHHHHHTT-EEEETTSGGGTTPPBPP-STT--HHHHHHHHHHHHT---S-SSSS-------------

pLDDT: mean 80.8, std 20.38, range [42.66, 97.56]

Sequence (86 aa):
MSARPRVAFDPSGPRGADVRLWLLQSGAEPVERAEPGASGLPVAPQHDGVGRAEVVAFVHRRTGVTSREARFDDHGSAESWPRGSF